Protein AF-A0A7K1LU92-F1 (afdb_monomer_lite)

Organism: NCBI:txid1028746

Foldseek 3Di:
DDDDDDDDDDPPPDPDPPPVVQVVVQPDPPFDWDQDPVRDIGGDDCVVVVVVVVVVCVVPPD

InterPro domains:
  IPR005144 ATP-cone domain [PF03477] (33-59)
  IPR005144 ATP-cone domain [PS51161] (32-62)

Structure (mmCIF, N/CA/C/O backbone):
data_AF-A0A7K1LU92-F1
#
_entry.id   AF-A0A7K1LU92-F1
#
loop_
_atom_site.group_PDB
_atom_site.id
_atom_site.type_symbol
_atom_site.label_atom_id
_atom_site.label_alt_id
_atom_site.label_comp_id
_atom_site.label_asym_id
_atom_site.label_entity_id
_atom_site.label_seq_id
_atom_site.pdbx_PDB_ins_code
_atom_site.Cartn_x
_atom_site.Cartn_y
_atom_site.Cartn_z
_atom_site.occupancy
_atom_site.B_iso_or_equiv
_atom_site.auth_seq_id
_atom_site.auth_comp_id
_atom_site.auth_asym_id
_atom_site.auth_atom_id
_atom_site.pdbx_PDB_model_num
ATOM 1 N N . MET A 1 1 ? -39.768 -22.035 -39.760 1.00 50.78 1 MET A N 1
ATOM 2 C CA . MET A 1 1 ? -38.646 -22.986 -39.881 1.00 50.78 1 MET A CA 1
ATOM 3 C C . MET A 1 1 ? -37.352 -22.232 -39.566 1.00 50.78 1 MET A C 1
ATOM 5 O O . MET A 1 1 ? -37.096 -21.264 -40.268 1.00 50.78 1 MET A O 1
ATOM 9 N N . HIS A 1 2 ? -36.612 -22.687 -38.533 1.00 40.97 2 HIS A N 1
ATOM 10 C CA . HIS A 1 2 ? -35.242 -22.312 -38.071 1.00 40.97 2 HIS A CA 1
ATOM 11 C C . HIS A 1 2 ? -35.115 -21.036 -37.181 1.00 40.97 2 HIS A C 1
ATOM 13 O O . HIS A 1 2 ? -35.273 -19.938 -37.699 1.00 40.97 2 HIS A O 1
ATOM 19 N N . THR A 1 3 ? -35.127 -21.096 -35.826 1.00 45.34 3 THR A N 1
ATOM 20 C CA . THR A 1 3 ? -34.108 -21.476 -34.779 1.00 45.34 3 THR A CA 1
ATOM 21 C C . THR A 1 3 ? -32.965 -20.460 -34.619 1.00 45.34 3 THR A C 1
ATOM 23 O O . THR A 1 3 ? -32.143 -20.327 -35.516 1.00 45.34 3 THR A O 1
ATOM 26 N N . ASP A 1 4 ? -33.010 -19.585 -33.607 1.00 47.41 4 ASP A N 1
ATOM 27 C CA . ASP A 1 4 ? -32.422 -19.707 -32.249 1.00 47.41 4 ASP A CA 1
ATOM 28 C C . ASP A 1 4 ? -30.891 -19.898 -32.238 1.00 47.41 4 ASP A C 1
ATOM 30 O O . ASP A 1 4 ? -30.356 -20.912 -32.680 1.00 47.41 4 ASP A O 1
ATOM 34 N N . THR A 1 5 ? -30.177 -18.879 -31.757 1.00 58.34 5 THR A N 1
ATOM 35 C CA . THR A 1 5 ? -28.748 -18.932 -31.430 1.00 58.34 5 THR A CA 1
ATOM 36 C C . THR A 1 5 ? -28.545 -18.185 -30.120 1.00 58.34 5 THR A C 1
ATOM 38 O O . THR A 1 5 ? -28.526 -16.957 -30.070 1.00 58.34 5 THR A O 1
ATOM 41 N N . THR A 1 6 ? -28.431 -18.987 -29.065 1.00 57.53 6 THR A N 1
ATOM 42 C CA . THR A 1 6 ? -27.656 -18.782 -27.837 1.00 57.53 6 THR A CA 1
ATOM 43 C C . THR A 1 6 ? -26.731 -17.554 -27.811 1.00 57.53 6 THR A C 1
ATOM 45 O O . THR A 1 6 ? -25.805 -17.415 -28.612 1.00 57.53 6 THR A O 1
ATOM 48 N N . ARG A 1 7 ? -26.907 -16.716 -26.784 1.00 56.50 7 ARG A N 1
ATOM 49 C CA . ARG A 1 7 ? -25.773 -16.168 -26.034 1.00 56.50 7 ARG A CA 1
ATOM 50 C C . ARG A 1 7 ? -26.081 -16.229 -24.546 1.00 56.50 7 ARG A C 1
ATOM 52 O O . ARG A 1 7 ? -26.839 -15.434 -24.000 1.00 56.50 7 ARG A O 1
ATOM 59 N N . GLU A 1 8 ? -25.482 -17.243 -23.946 1.00 47.44 8 GLU A N 1
ATOM 60 C CA . GLU A 1 8 ? -25.339 -17.461 -22.520 1.00 47.44 8 GLU A CA 1
ATOM 61 C C . GLU A 1 8 ? -24.657 -16.257 -21.852 1.00 47.44 8 GLU A C 1
ATOM 63 O O . GLU A 1 8 ? -23.678 -15.690 -22.341 1.00 47.44 8 GLU A O 1
ATOM 68 N N . ASN A 1 9 ? -25.243 -15.859 -20.733 1.00 62.03 9 ASN A N 1
ATOM 69 C CA . ASN A 1 9 ? -24.803 -14.817 -19.826 1.00 62.03 9 ASN A CA 1
ATOM 70 C C . ASN A 1 9 ? -23.606 -15.296 -18.993 1.00 62.03 9 ASN A C 1
ATOM 72 O O . ASN A 1 9 ? -23.693 -16.357 -18.377 1.00 62.03 9 ASN A O 1
ATOM 76 N N . PRO A 1 10 ? -22.588 -14.452 -18.793 1.00 52.28 10 PRO A N 1
ATOM 77 C CA . PRO A 1 10 ? -21.909 -14.405 -17.514 1.00 52.28 10 PRO A CA 1
ATOM 78 C C . PRO A 1 10 ? -22.298 -13.104 -16.820 1.00 52.28 10 PRO A C 1
ATOM 80 O O . PRO A 1 10 ? -22.016 -12.009 -17.306 1.00 52.28 10 PRO A O 1
ATOM 83 N N . GLN A 1 11 ? -22.945 -13.255 -15.665 1.00 51.47 11 GLN A N 1
ATOM 84 C CA . GLN A 1 11 ? -23.135 -12.204 -14.677 1.00 51.47 11 GLN A CA 1
ATOM 85 C C . GLN A 1 11 ? -21.840 -11.399 -14.554 1.00 51.47 11 GLN A C 1
ATOM 87 O O . GLN A 1 11 ? -20.820 -11.914 -14.098 1.00 51.47 11 GLN A O 1
ATOM 92 N N . ALA A 1 12 ? -21.888 -10.125 -14.937 1.00 46.16 12 ALA A N 1
ATOM 93 C CA . ALA A 1 12 ? -20.915 -9.160 -14.468 1.00 46.16 12 ALA A CA 1
ATOM 94 C C . ALA A 1 12 ? -21.141 -9.019 -12.960 1.00 46.16 12 ALA A C 1
ATOM 96 O O . ALA A 1 12 ? -22.043 -8.315 -12.507 1.00 46.16 12 ALA A O 1
ATOM 97 N N . SER A 1 13 ? -20.362 -9.775 -12.191 1.00 53.72 13 SER A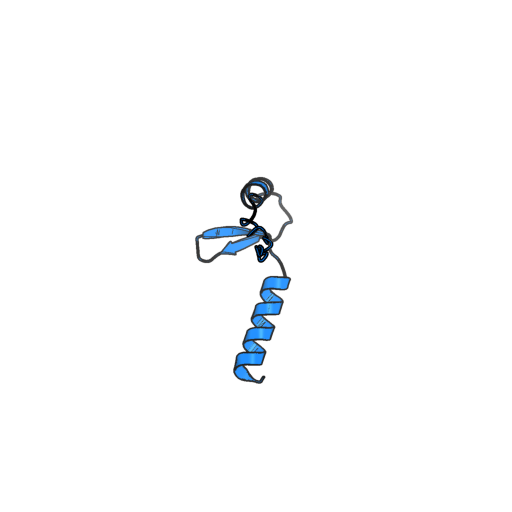 N 1
ATOM 98 C CA . SER A 1 13 ? -20.234 -9.643 -10.750 1.00 53.72 13 SER A CA 1
ATOM 99 C C . SER A 1 13 ? -19.962 -8.177 -10.430 1.00 53.72 13 SER A C 1
ATOM 101 O O . SER A 1 13 ? -18.881 -7.658 -10.711 1.00 53.72 13 SER A O 1
ATOM 103 N N . ALA A 1 14 ? -20.958 -7.493 -9.871 1.00 50.94 14 ALA A N 1
ATOM 104 C CA . ALA A 1 14 ? -20.752 -6.199 -9.246 1.00 50.94 14 ALA A CA 1
ATOM 105 C C . ALA A 1 14 ? -19.608 -6.338 -8.224 1.00 50.94 14 ALA A C 1
ATOM 107 O O . ALA A 1 14 ? -19.585 -7.339 -7.498 1.00 50.94 14 ALA A O 1
ATOM 108 N N . PRO A 1 15 ? -18.671 -5.378 -8.121 1.00 51.56 15 PRO A N 1
ATOM 109 C CA . PRO A 1 15 ? -17.730 -5.332 -7.014 1.00 51.56 15 PRO A CA 1
ATOM 110 C C . PRO A 1 15 ? -18.504 -5.084 -5.713 1.00 51.56 15 PRO A C 1
ATOM 112 O O . PRO A 1 15 ? -18.784 -3.961 -5.314 1.00 51.56 15 PRO A O 1
ATOM 115 N N . GLN A 1 16 ? -18.944 -6.187 -5.122 1.00 51.34 16 GLN A N 1
ATOM 116 C CA . GLN A 1 16 ? -18.712 -6.557 -3.743 1.00 51.34 16 GLN A CA 1
ATOM 117 C C . GLN A 1 16 ? -18.869 -5.418 -2.725 1.00 51.34 16 GLN A C 1
ATOM 119 O O . GLN A 1 16 ? -17.929 -4.702 -2.392 1.00 51.34 16 GLN A O 1
ATOM 124 N N . ALA A 1 17 ? -20.056 -5.380 -2.121 1.00 50.12 17 ALA A N 1
ATOM 125 C CA . ALA A 1 17 ? -20.385 -4.679 -0.881 1.00 50.12 17 ALA A CA 1
ATOM 126 C C . ALA A 1 17 ? -19.595 -5.182 0.359 1.00 50.12 17 ALA A C 1
ATOM 128 O O . ALA A 1 17 ? -20.114 -5.161 1.470 1.00 50.12 17 ALA A O 1
ATOM 129 N N . ALA A 1 18 ? -18.356 -5.664 0.194 1.00 54.56 18 ALA A N 1
ATOM 130 C CA . ALA A 1 18 ? -17.486 -6.089 1.296 1.00 54.56 18 ALA A CA 1
ATOM 131 C C . ALA A 1 18 ? -16.579 -4.964 1.823 1.00 54.56 18 ALA A C 1
ATOM 133 O O . ALA A 1 18 ? -15.904 -5.153 2.832 1.00 54.56 18 ALA A O 1
ATOM 134 N N . ASP A 1 19 ? -16.554 -3.801 1.164 1.00 55.19 19 ASP A N 1
ATOM 135 C CA . ASP A 1 19 ? -15.722 -2.665 1.585 1.00 55.19 19 ASP A CA 1
ATOM 136 C C . ASP A 1 19 ? -16.237 -2.056 2.905 1.00 55.19 19 ASP A C 1
ATOM 138 O O . ASP A 1 19 ? -15.461 -1.731 3.798 1.00 55.19 19 ASP A O 1
ATOM 142 N N . SER A 1 20 ? -17.560 -2.027 3.104 1.00 54.53 20 SER A N 1
ATOM 143 C CA . SER A 1 20 ? -18.192 -1.399 4.274 1.00 54.53 20 SER A CA 1
ATOM 144 C C . SER A 1 20 ? -17.992 -2.161 5.591 1.00 54.53 20 SER A C 1
ATOM 146 O O . SER A 1 20 ? -18.132 -1.576 6.662 1.00 54.53 20 SER A O 1
ATOM 148 N N . SER A 1 21 ? -17.671 -3.458 5.544 1.00 53.72 21 SER A N 1
ATOM 149 C CA . SER A 1 21 ? -17.481 -4.282 6.749 1.00 53.72 21 SER A CA 1
ATOM 150 C C . SER A 1 21 ? -16.060 -4.211 7.317 1.00 53.72 21 SER A C 1
ATOM 152 O O . SER A 1 21 ? -15.858 -4.561 8.478 1.00 53.72 21 SER A O 1
ATOM 154 N N . GLN A 1 22 ? -15.076 -3.759 6.531 1.00 56.66 22 GLN A N 1
ATOM 155 C CA . GLN A 1 22 ? -13.680 -3.662 6.978 1.00 56.66 22 GLN A CA 1
ATOM 156 C C . GLN A 1 22 ? -13.367 -2.361 7.729 1.00 56.66 22 GLN A C 1
ATOM 158 O O . GLN A 1 22 ? -12.414 -2.323 8.506 1.00 56.66 22 GLN A O 1
ATOM 163 N N . ASP A 1 23 ? -14.184 -1.321 7.555 1.00 56.22 23 ASP A N 1
ATOM 164 C CA . ASP A 1 23 ? -13.990 -0.016 8.202 1.00 56.22 23 ASP A CA 1
ATOM 165 C C . ASP A 1 23 ? -14.157 -0.077 9.733 1.00 56.22 23 ASP A C 1
ATOM 167 O O . ASP A 1 23 ? -13.474 0.628 10.474 1.00 56.22 23 ASP A O 1
ATOM 171 N N . LEU A 1 24 ? -15.022 -0.968 10.236 1.00 55.34 24 LEU A N 1
ATOM 172 C CA . LEU A 1 24 ? -15.351 -1.035 11.664 1.00 55.34 24 LEU A CA 1
ATOM 173 C C . LEU A 1 24 ? -14.315 -1.803 12.506 1.00 55.34 24 LEU A C 1
ATOM 175 O O . LEU A 1 24 ? -14.162 -1.526 13.692 1.00 55.34 24 LEU A O 1
ATOM 179 N N . ALA A 1 25 ? -13.552 -2.724 11.907 1.00 56.28 25 ALA A N 1
ATOM 180 C CA . ALA A 1 25 ? -12.476 -3.450 12.595 1.00 56.28 25 ALA A CA 1
ATOM 181 C C . ALA A 1 25 ? -11.160 -2.645 12.679 1.00 56.28 25 ALA A C 1
ATOM 183 O O . ALA A 1 25 ? -10.144 -3.135 13.172 1.00 56.28 25 ALA A O 1
ATOM 184 N N . ALA A 1 26 ? -11.155 -1.408 12.181 1.00 57.84 26 ALA A N 1
ATOM 185 C CA . ALA A 1 26 ? -9.944 -0.744 11.734 1.00 57.84 26 ALA A CA 1
ATOM 186 C C . ALA A 1 26 ? -9.131 -0.028 12.835 1.00 57.84 26 ALA A C 1
ATOM 188 O O . ALA A 1 26 ? -8.111 0.587 12.543 1.00 57.84 26 ALA A O 1
ATOM 189 N N . THR A 1 27 ? -9.518 -0.089 14.106 1.00 66.25 27 THR A 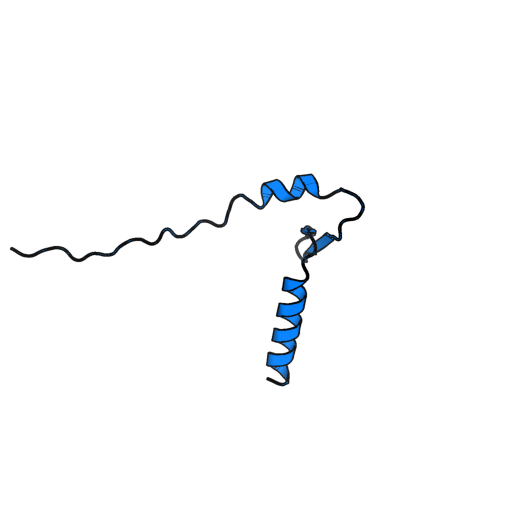N 1
ATOM 190 C CA . THR A 1 27 ? -8.811 0.614 15.201 1.00 66.25 27 THR A CA 1
ATOM 191 C C . THR A 1 27 ? -8.220 -0.311 16.263 1.00 66.25 27 THR A C 1
ATOM 193 O O . THR A 1 27 ? -7.744 0.171 17.291 1.00 66.25 27 THR A O 1
ATOM 196 N N . ALA A 1 28 ? -8.186 -1.626 16.023 1.00 69.50 28 ALA A N 1
ATOM 197 C CA . ALA A 1 28 ? -7.559 -2.560 16.951 1.00 69.50 28 ALA A CA 1
ATOM 198 C C . ALA A 1 28 ? -6.020 -2.370 16.983 1.00 69.50 28 ALA A C 1
ATOM 200 O O . ALA A 1 28 ? -5.373 -2.397 15.930 1.00 69.50 28 ALA A O 1
ATOM 201 N N . PRO A 1 29 ? -5.405 -2.179 18.166 1.00 76.69 29 PRO A N 1
ATOM 202 C CA . PRO A 1 29 ? -3.954 -2.087 18.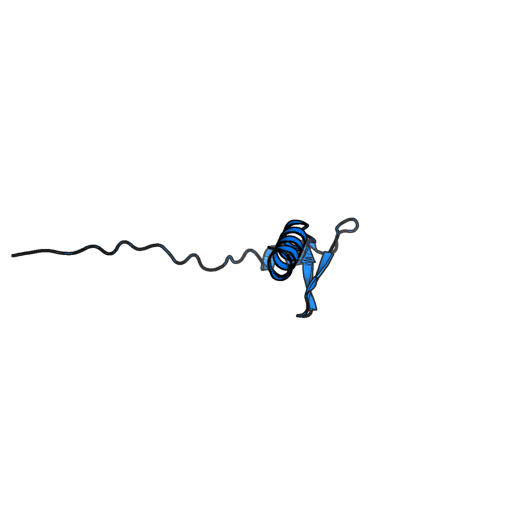294 1.00 76.69 29 PRO A CA 1
ATOM 203 C C . PRO A 1 29 ? -3.271 -3.396 17.864 1.00 76.69 29 PRO A C 1
ATOM 205 O O . PRO A 1 29 ? -3.797 -4.485 18.077 1.00 76.69 29 PRO A O 1
ATOM 208 N N . GLY A 1 30 ? -2.081 -3.287 17.266 1.00 83.25 30 GLY A N 1
ATOM 209 C CA . GLY A 1 30 ? -1.291 -4.437 16.801 1.00 83.25 30 GLY A CA 1
ATOM 210 C C . GLY A 1 30 ? -1.495 -4.827 15.331 1.00 83.25 30 GLY A C 1
ATOM 211 O O . GLY A 1 30 ? -0.848 -5.761 14.868 1.00 83.25 30 GLY A O 1
ATOM 212 N N . GLN A 1 31 ? -2.337 -4.113 14.578 1.00 83.94 31 GLN A N 1
ATOM 213 C CA . GLN A 1 31 ? -2.510 -4.326 13.136 1.00 83.94 31 GLN A CA 1
ATOM 214 C C . GLN A 1 31 ? -1.851 -3.211 12.312 1.00 83.94 31 GLN A C 1
ATOM 216 O O . GLN A 1 31 ? -2.028 -2.024 12.590 1.00 83.94 31 GLN A O 1
ATOM 221 N N . LEU A 1 32 ? -1.107 -3.591 11.267 1.00 89.88 32 LEU A N 1
ATOM 222 C CA . LEU A 1 32 ? -0.544 -2.647 10.299 1.00 89.88 32 LEU A CA 1
ATOM 223 C C . LEU A 1 32 ? -1.643 -2.110 9.374 1.00 89.88 32 LEU A C 1
ATOM 225 O O . LEU A 1 32 ? -2.442 -2.867 8.816 1.00 89.88 32 LEU A O 1
ATOM 229 N N . ARG A 1 33 ? -1.654 -0.790 9.174 1.00 89.12 33 ARG A N 1
ATOM 230 C CA . ARG A 1 33 ? -2.612 -0.085 8.313 1.00 89.12 33 ARG A CA 1
ATOM 231 C C . ARG A 1 33 ? -1.889 0.862 7.368 1.00 89.12 33 ARG A C 1
ATOM 233 O O . ARG A 1 33 ? -0.780 1.308 7.653 1.00 89.12 33 ARG A O 1
ATOM 240 N N . VAL A 1 34 ? -2.538 1.184 6.254 1.00 92.31 34 VAL A N 1
ATOM 241 C CA . VAL A 1 34 ? -1.998 2.077 5.224 1.00 92.31 34 VAL A CA 1
ATOM 242 C C . VAL A 1 34 ? -3.039 3.126 4.864 1.00 92.31 34 VAL A C 1
ATOM 244 O O . VAL A 1 34 ? -4.212 2.804 4.678 1.00 92.31 34 VAL A O 1
ATOM 247 N N . ILE A 1 35 ? -2.606 4.379 4.739 1.00 93.19 35 ILE A N 1
ATOM 248 C CA . ILE A 1 35 ? -3.437 5.470 4.227 1.00 93.19 35 ILE A CA 1
ATOM 249 C C . ILE A 1 35 ? -3.180 5.566 2.724 1.00 93.19 35 ILE A C 1
ATOM 251 O O . ILE A 1 35 ? -2.056 5.816 2.283 1.00 93.19 35 ILE A O 1
ATOM 255 N N . LYS A 1 36 ? -4.212 5.324 1.919 1.00 93.50 36 LYS A N 1
ATOM 256 C CA . LYS A 1 36 ? -4.151 5.473 0.462 1.00 93.50 36 LYS A CA 1
ATOM 257 C C . LYS A 1 36 ? -4.018 6.955 0.086 1.00 93.50 36 LYS A C 1
ATOM 259 O O . LYS A 1 36 ? -4.370 7.845 0.854 1.00 93.50 36 LYS A O 1
ATOM 264 N N . ARG A 1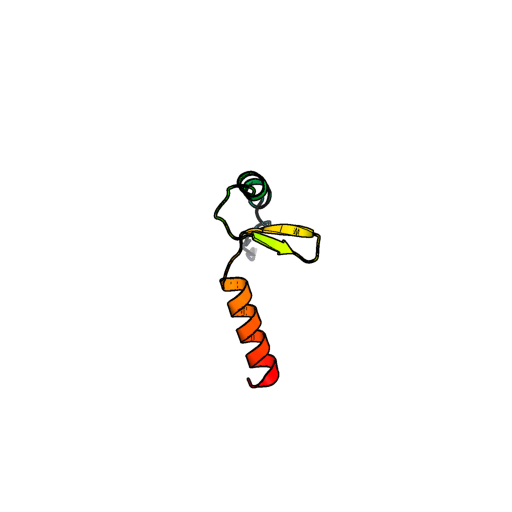 37 ? -3.587 7.237 -1.152 1.00 96.31 37 ARG A N 1
ATOM 265 C CA . ARG A 1 37 ? -3.458 8.618 -1.675 1.00 96.31 37 ARG A CA 1
ATOM 266 C C . ARG A 1 37 ? -4.768 9.416 -1.659 1.00 96.31 37 ARG A C 1
ATOM 268 O O . ARG A 1 37 ? -4.728 10.636 -1.637 1.00 96.31 37 ARG A O 1
ATOM 275 N N . ASN A 1 38 ? -5.910 8.733 -1.679 1.00 93.00 38 ASN A N 1
ATOM 276 C CA . ASN A 1 38 ? -7.238 9.338 -1.584 1.00 93.00 38 ASN A CA 1
ATOM 277 C C . ASN A 1 38 ? -7.695 9.585 -0.128 1.00 93.00 38 ASN A C 1
ATOM 279 O O . ASN A 1 38 ? -8.839 9.970 0.080 1.00 93.00 38 ASN A O 1
ATOM 283 N N . GLY A 1 39 ? -6.844 9.324 0.872 1.00 92.69 39 GLY A N 1
ATOM 284 C CA . GLY A 1 39 ? -7.141 9.519 2.294 1.00 92.69 39 GLY A CA 1
ATOM 285 C C . GLY A 1 39 ? -7.835 8.340 2.984 1.00 92.69 39 GLY A C 1
ATOM 286 O O . GLY A 1 39 ? -7.949 8.344 4.206 1.00 92.69 39 GLY A O 1
ATOM 287 N N . THR A 1 40 ? -8.264 7.308 2.250 1.00 91.00 40 THR A N 1
ATOM 288 C CA . THR A 1 40 ? -8.899 6.123 2.847 1.00 91.00 40 THR A CA 1
ATOM 289 C C . THR A 1 40 ? -7.873 5.268 3.583 1.00 91.00 40 THR A C 1
ATOM 291 O O . THR A 1 40 ? -6.785 5.009 3.063 1.00 91.00 40 THR A O 1
ATOM 294 N N . VAL A 1 41 ? -8.234 4.767 4.762 1.00 90.31 41 VAL A N 1
ATOM 295 C CA . VAL A 1 41 ? -7.362 3.902 5.559 1.00 90.31 41 VAL A CA 1
ATOM 296 C C . VAL A 1 41 ? -7.768 2.444 5.387 1.00 90.31 41 VAL A C 1
ATOM 298 O O . VAL A 1 41 ? -8.913 2.086 5.632 1.00 90.31 41 VAL A O 1
ATOM 301 N N . VAL A 1 42 ? -6.824 1.591 5.002 1.00 89.12 42 VAL A N 1
ATOM 302 C CA . VAL A 1 42 ? -7.065 0.166 4.732 1.00 89.12 42 VAL A CA 1
ATOM 303 C C . VAL A 1 42 ? -6.076 -0.734 5.478 1.00 89.12 42 VAL A C 1
ATOM 305 O O . VAL A 1 42 ? -5.021 -0.250 5.903 1.00 89.12 42 VAL A O 1
ATOM 308 N N . PRO A 1 43 ? -6.375 -2.037 5.635 1.00 91.50 43 PRO A N 1
ATOM 309 C CA . PRO A 1 43 ? -5.403 -3.005 6.134 1.00 91.50 43 PRO A CA 1
ATOM 310 C C . PRO A 1 43 ? -4.160 -3.081 5.240 1.00 91.50 43 PRO A C 1
ATOM 312 O O . PRO A 1 43 ? -4.249 -2.974 4.012 1.00 91.50 43 PRO A O 1
ATOM 315 N N . TYR A 1 44 ? -2.995 -3.278 5.855 1.00 92.06 44 TYR A N 1
ATOM 316 C CA . TYR A 1 44 ? -1.766 -3.579 5.123 1.00 92.06 44 TYR A CA 1
ATOM 317 C C . TYR A 1 44 ? -1.838 -4.970 4.478 1.00 92.06 44 TYR A C 1
ATOM 319 O O . TYR A 1 44 ? -2.298 -5.924 5.098 1.00 92.06 44 TYR A O 1
ATOM 327 N N . THR A 1 45 ? -1.351 -5.080 3.240 1.00 93.44 45 THR A N 1
ATOM 328 C CA . THR A 1 45 ? -1.171 -6.355 2.529 1.00 93.44 45 THR A CA 1
ATOM 329 C C . THR A 1 45 ? 0.160 -6.312 1.785 1.00 93.44 45 THR A C 1
ATOM 331 O O . THR A 1 45 ? 0.470 -5.324 1.115 1.00 93.44 45 THR A O 1
ATOM 334 N N . ASP A 1 46 ? 0.955 -7.364 1.921 1.00 95.31 46 ASP A N 1
ATOM 335 C CA . ASP A 1 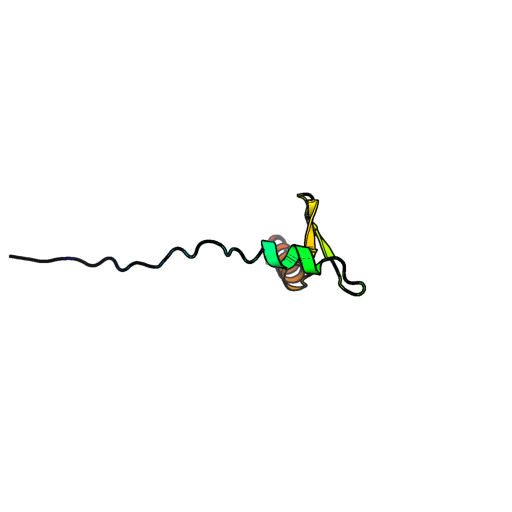46 ? 2.269 -7.519 1.295 1.00 95.31 46 ASP A CA 1
ATOM 336 C C . ASP A 1 46 ? 2.171 -7.769 -0.220 1.00 95.31 46 ASP A C 1
ATOM 338 O O . ASP A 1 46 ? 2.982 -7.236 -0.977 1.00 95.31 46 ASP A O 1
ATOM 342 N N . ASP A 1 47 ? 1.126 -8.467 -0.679 1.00 96.94 47 ASP A N 1
ATOM 343 C CA . ASP A 1 47 ? 0.838 -8.724 -2.102 1.00 96.94 47 ASP A CA 1
ATOM 344 C C . ASP A 1 47 ? 0.929 -7.455 -2.972 1.00 96.94 47 ASP A C 1
ATOM 346 O O . ASP A 1 47 ? 1.597 -7.430 -4.011 1.00 96.94 47 ASP A O 1
ATOM 350 N N . LYS A 1 48 ? 0.327 -6.350 -2.508 1.00 94.88 48 LYS A N 1
ATOM 351 C CA . LYS A 1 48 ? 0.319 -5.076 -3.243 1.00 94.88 48 LYS A CA 1
ATOM 352 C C . LYS A 1 48 ? 1.713 -4.477 -3.409 1.00 94.88 48 LYS A C 1
ATOM 354 O O . LYS A 1 48 ? 1.950 -3.788 -4.403 1.00 94.88 48 LYS A O 1
ATOM 359 N N . ILE A 1 49 ? 2.616 -4.727 -2.464 1.00 96.62 49 ILE A N 1
ATOM 360 C CA . ILE A 1 49 ? 4.003 -4.262 -2.525 1.00 96.62 49 ILE A CA 1
ATOM 361 C C . ILE A 1 49 ? 4.796 -5.145 -3.485 1.00 96.62 49 ILE A C 1
ATOM 363 O O . ILE A 1 49 ? 5.428 -4.624 -4.404 1.00 96.62 49 ILE A O 1
ATOM 367 N N . THR A 1 50 ? 4.693 -6.466 -3.339 1.00 97.75 50 THR A N 1
ATOM 368 C CA . THR A 1 50 ? 5.377 -7.440 -4.200 1.00 97.75 50 THR A CA 1
ATOM 369 C C . THR A 1 50 ? 5.052 -7.209 -5.675 1.00 97.75 50 THR A C 1
ATOM 371 O O . THR A 1 50 ? 5.962 -7.052 -6.489 1.00 97.75 50 THR A O 1
ATOM 374 N N . VAL A 1 51 ? 3.767 -7.065 -6.022 1.00 97.38 51 VAL A N 1
ATOM 375 C CA . VAL A 1 51 ? 3.338 -6.786 -7.404 1.00 97.38 51 VAL A CA 1
ATOM 376 C C . VAL A 1 51 ? 3.941 -5.485 -7.938 1.00 97.38 51 VAL A C 1
ATOM 378 O O . VAL A 1 51 ? 4.345 -5.425 -9.100 1.00 97.38 51 VAL A O 1
ATOM 381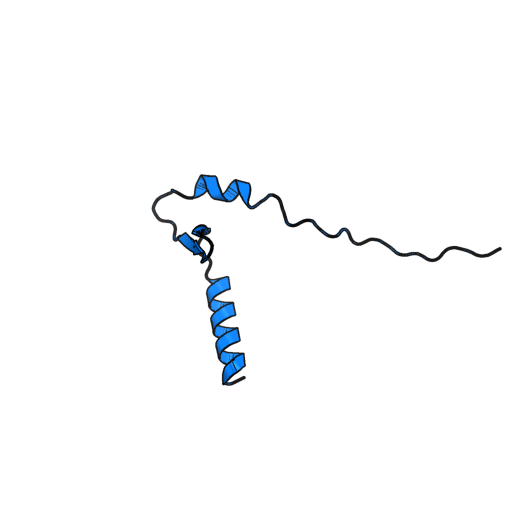 N N . ALA A 1 52 ? 3.998 -4.431 -7.122 1.00 97.00 52 ALA A N 1
ATOM 382 C CA . ALA A 1 52 ? 4.538 -3.143 -7.548 1.00 97.00 52 ALA A CA 1
ATOM 383 C C . ALA A 1 52 ? 6.045 -3.220 -7.832 1.00 97.00 52 ALA A C 1
ATOM 385 O O . ALA A 1 52 ? 6.493 -2.699 -8.853 1.00 97.00 52 ALA A O 1
ATOM 386 N N . ILE A 1 53 ? 6.806 -3.907 -6.975 1.00 97.12 53 ILE A N 1
ATOM 387 C CA . ILE A 1 53 ? 8.249 -4.096 -7.159 1.00 97.12 53 ILE A CA 1
ATOM 388 C C . ILE A 1 53 ? 8.537 -4.938 -8.402 1.00 97.12 53 ILE A C 1
ATOM 390 O O . ILE A 1 53 ? 9.349 -4.529 -9.230 1.00 97.12 53 ILE A O 1
ATOM 394 N N . THR A 1 54 ? 7.833 -6.056 -8.599 1.00 97.62 54 THR A N 1
ATOM 395 C CA . THR A 1 54 ? 7.997 -6.875 -9.810 1.00 97.62 54 THR A CA 1
ATOM 396 C C . THR A 1 54 ? 7.687 -6.075 -11.072 1.00 97.62 54 THR A C 1
ATOM 398 O O . THR A 1 54 ? 8.440 -6.140 -12.040 1.00 97.62 54 THR A O 1
ATOM 401 N N . LYS A 1 55 ? 6.615 -5.272 -11.067 1.00 96.81 55 LYS A N 1
ATOM 402 C CA . LYS A 1 55 ? 6.286 -4.399 -12.204 1.00 96.81 55 LYS A CA 1
ATOM 403 C C . LYS A 1 55 ? 7.370 -3.360 -12.472 1.00 96.81 55 LYS A C 1
ATOM 405 O O . LYS A 1 55 ? 7.671 -3.107 -13.631 1.00 96.81 55 LYS A O 1
ATOM 410 N N . ALA A 1 56 ? 7.939 -2.766 -11.425 1.00 97.25 56 ALA A N 1
ATOM 411 C CA . ALA A 1 56 ? 9.019 -1.799 -11.569 1.00 97.25 56 ALA A CA 1
ATOM 412 C C . ALA A 1 56 ? 10.278 -2.444 -12.164 1.00 97.25 56 ALA A C 1
ATOM 414 O O . ALA A 1 56 ? 10.865 -1.875 -13.076 1.00 97.25 56 ALA A O 1
ATOM 415 N N . PHE A 1 57 ? 10.639 -3.646 -11.706 1.00 97.19 57 PHE A N 1
ATOM 416 C CA . PHE A 1 57 ? 11.754 -4.410 -12.265 1.00 97.19 57 PHE A CA 1
ATOM 417 C C . PHE A 1 57 ? 11.536 -4.719 -13.751 1.00 97.19 57 PHE A C 1
ATOM 419 O O . PHE A 1 57 ? 12.363 -4.355 -14.580 1.00 97.19 57 PHE A O 1
ATOM 426 N N . LEU A 1 58 ? 10.385 -5.299 -14.105 1.00 97.06 58 LEU A N 1
ATOM 427 C CA . LEU A 1 58 ? 10.068 -5.645 -15.495 1.00 97.06 58 LEU A CA 1
ATOM 428 C C . LEU A 1 58 ? 10.019 -4.423 -16.423 1.00 97.06 58 LEU A C 1
ATOM 430 O O . LEU A 1 58 ? 10.310 -4.540 -17.604 1.00 97.06 58 LEU A O 1
ATOM 434 N N . ALA A 1 59 ? 9.645 -3.252 -15.908 1.00 94.81 59 ALA A N 1
ATOM 435 C CA . ALA A 1 59 ? 9.601 -2.023 -16.696 1.00 94.81 59 ALA A CA 1
ATOM 436 C C . ALA A 1 59 ? 10.988 -1.410 -16.970 1.00 94.81 59 ALA A C 1
ATOM 438 O O . ALA A 1 59 ? 11.078 -0.506 -17.800 1.00 94.81 59 ALA A O 1
ATOM 439 N N . VAL A 1 60 ? 12.039 -1.848 -16.264 1.00 92.31 60 VAL A N 1
ATOM 440 C CA . VAL A 1 60 ? 13.402 -1.296 -16.376 1.00 92.31 60 VAL A CA 1
ATOM 441 C C . VAL A 1 60 ? 14.389 -2.318 -16.941 1.00 92.31 60 VAL A C 1
ATOM 443 O O . VAL A 1 60 ? 15.170 -1.968 -17.821 1.00 92.31 60 VAL A O 1
ATOM 446 N N . GLU A 1 61 ? 14.361 -3.558 -16.453 1.00 74.19 61 GLU A N 1
ATOM 447 C CA . GLU A 1 61 ? 15.349 -4.605 -16.771 1.00 74.19 61 GLU A CA 1
ATOM 448 C C . GLU A 1 61 ? 14.725 -5.891 -17.350 1.00 74.19 61 GLU A C 1
ATOM 450 O O . GLU A 1 61 ? 15.451 -6.851 -17.607 1.00 74.19 61 GLU A O 1
ATOM 455 N N . GLY A 1 62 ? 13.395 -5.932 -17.509 1.00 57.56 62 GLY A N 1
ATOM 456 C CA . GLY A 1 62 ? 12.649 -7.084 -18.035 1.00 57.56 62 GLY A CA 1
ATOM 457 C C . GLY A 1 62 ? 12.763 -7.289 -19.539 1.00 57.56 62 GLY A C 1
ATOM 458 O O . GLY A 1 62 ? 12.971 -6.297 -20.273 1.00 57.56 62 GLY A O 1
#

Secondary structure (DSSP, 8-state):
----------------TTHHHHSTTTT-TT--EEE-TTS-EEE--SHHHHHHHHHHHHHHH-

pLDDT: mean 74.5, std 20.01, range [40.97, 97.75]

Sequence (62 aa):
MHTDTTRENPQASAPQAADSSQDLAATAPGQLRVIKRNGTVVPYTDDKITVAITKAFLAVEG

Radius of gyration: 20.85 Å; chains: 1; bounding box: 54×32×58 Å